Protein AF-A0A0G3EH93-F1 (afdb_monomer)

Organism: NCBI:txid1307763

Structure (mmCIF, N/CA/C/O backbone):
data_AF-A0A0G3EH93-F1
#
_entry.id   AF-A0A0G3EH93-F1
#
loop_
_atom_site.group_PDB
_atom_site.id
_atom_site.type_symbol
_atom_site.label_atom_id
_atom_site.label_alt_id
_atom_site.label_comp_id
_atom_site.label_asym_id
_atom_site.label_entity_id
_atom_site.label_seq_id
_atom_site.pdbx_PDB_ins_code
_atom_site.Cartn_x
_atom_site.Cartn_y
_atom_site.Cartn_z
_atom_site.occupancy
_atom_site.B_iso_or_equiv
_atom_site.auth_seq_id
_atom_site.auth_comp_id
_atom_site.auth_asym_id
_atom_site.auth_atom_id
_atom_site.pdbx_PDB_model_num
ATOM 1 N N . MET A 1 1 ? 17.745 -16.508 -16.635 1.00 49.66 1 MET A N 1
ATOM 2 C CA . MET A 1 1 ? 16.555 -17.008 -15.924 1.00 49.66 1 MET A CA 1
ATOM 3 C C . MET A 1 1 ? 15.506 -15.924 -16.042 1.00 49.66 1 MET A C 1
ATOM 5 O O . MET A 1 1 ? 15.836 -14.775 -15.769 1.00 49.66 1 MET A O 1
ATOM 9 N N . GLU A 1 2 ? 14.332 -16.248 -16.568 1.00 69.50 2 GLU A N 1
ATOM 10 C CA . GLU A 1 2 ? 13.222 -15.297 -16.644 1.00 69.50 2 GLU A CA 1
ATOM 11 C C . GLU A 1 2 ? 12.757 -14.992 -15.215 1.00 69.50 2 GLU A C 1
ATOM 13 O O . GLU A 1 2 ? 12.634 -15.907 -14.401 1.00 69.50 2 GLU A O 1
ATOM 18 N N . MET A 1 3 ? 12.628 -13.709 -14.879 1.00 77.31 3 MET A N 1
ATOM 19 C CA . MET A 1 3 ? 12.235 -13.277 -13.538 1.00 77.31 3 MET A CA 1
ATOM 20 C C . MET A 1 3 ? 10.770 -13.659 -13.324 1.00 77.31 3 MET A C 1
ATOM 22 O O . MET A 1 3 ? 9.952 -13.428 -14.216 1.00 77.31 3 MET A O 1
ATOM 26 N N . ARG A 1 4 ? 10.429 -14.232 -12.168 1.00 89.50 4 ARG A N 1
ATOM 27 C CA . ARG A 1 4 ? 9.035 -14.563 -11.831 1.00 89.50 4 ARG A CA 1
ATOM 28 C C . ARG A 1 4 ? 8.415 -13.471 -10.966 1.00 89.50 4 ARG A C 1
ATOM 30 O O . ARG A 1 4 ? 9.112 -12.857 -10.159 1.00 89.50 4 ARG A O 1
ATOM 37 N N . LEU A 1 5 ? 7.109 -13.237 -11.100 1.00 90.56 5 LEU A N 1
ATOM 38 C CA . LEU A 1 5 ? 6.398 -12.244 -10.282 1.00 90.56 5 LEU A CA 1
ATOM 39 C C . LEU A 1 5 ? 6.541 -12.562 -8.789 1.00 90.56 5 LEU A C 1
ATOM 41 O O . LEU A 1 5 ? 6.739 -11.670 -7.968 1.00 90.56 5 LEU A O 1
ATOM 45 N N . GLU A 1 6 ? 6.507 -13.847 -8.444 1.00 89.62 6 GLU A N 1
ATOM 46 C CA . GLU A 1 6 ? 6.641 -14.338 -7.078 1.00 89.62 6 GLU A CA 1
ATOM 47 C C . GLU A 1 6 ? 8.029 -14.076 -6.494 1.00 89.62 6 GLU A C 1
ATOM 49 O O . GLU A 1 6 ? 8.181 -14.168 -5.286 1.00 89.62 6 GLU A O 1
ATOM 54 N N . GLU A 1 7 ? 9.037 -13.731 -7.297 1.00 91.12 7 GLU A N 1
ATOM 55 C CA . GLU A 1 7 ? 10.384 -13.362 -6.836 1.00 91.12 7 GLU A CA 1
ATOM 56 C C . GLU A 1 7 ? 10.522 -11.849 -6.601 1.00 91.12 7 GLU A C 1
ATOM 58 O O . GLU A 1 7 ? 11.511 -11.390 -6.028 1.00 91.12 7 GLU A O 1
ATOM 63 N N . LEU A 1 8 ? 9.530 -11.055 -7.017 1.00 93.00 8 LEU A N 1
ATOM 64 C CA . LEU A 1 8 ? 9.555 -9.608 -6.878 1.00 93.00 8 LEU A CA 1
ATOM 65 C C . LEU A 1 8 ? 9.250 -9.207 -5.426 1.00 93.00 8 LEU A C 1
ATOM 67 O O . LEU A 1 8 ? 8.097 -9.139 -5.004 1.00 93.00 8 LEU A O 1
ATOM 71 N N . GLU A 1 9 ? 10.290 -8.879 -4.658 1.00 95.00 9 GLU A N 1
ATOM 72 C CA . GLU A 1 9 ? 10.169 -8.542 -3.229 1.00 95.00 9 GLU A CA 1
ATOM 73 C C . GLU A 1 9 ? 9.150 -7.426 -2.943 1.00 95.00 9 GLU A C 1
ATOM 75 O O . GLU A 1 9 ? 8.410 -7.489 -1.961 1.00 95.00 9 GLU A O 1
ATOM 80 N N . VAL A 1 10 ? 9.084 -6.401 -3.803 1.00 97.00 10 VAL A N 1
ATOM 81 C CA . VAL A 1 10 ? 8.120 -5.297 -3.649 1.00 97.00 10 VAL A CA 1
ATOM 82 C C . VAL A 1 10 ? 6.673 -5.779 -3.813 1.00 97.00 10 VAL A C 1
ATOM 84 O O . VAL A 1 10 ? 5.787 -5.288 -3.118 1.00 97.00 10 VAL A O 1
ATOM 87 N N . TYR A 1 11 ? 6.435 -6.772 -4.674 1.00 98.38 11 TYR A N 1
ATOM 88 C CA . TYR A 1 11 ? 5.125 -7.396 -4.846 1.00 98.38 11 TYR A CA 1
ATOM 89 C C . TYR A 1 11 ? 4.767 -8.259 -3.634 1.00 98.38 11 TYR A C 1
ATOM 91 O O . TYR A 1 11 ? 3.684 -8.101 -3.078 1.00 98.38 11 TYR A O 1
ATOM 99 N N . GLN A 1 12 ? 5.693 -9.098 -3.158 1.00 98.06 12 GLN A N 1
ATOM 100 C CA . GLN A 1 12 ? 5.466 -9.919 -1.962 1.00 98.06 12 GLN A CA 1
ATOM 101 C C . GLN A 1 12 ? 5.150 -9.067 -0.721 1.00 98.06 12 GLN A C 1
ATOM 103 O O . GLN A 1 12 ? 4.278 -9.411 0.075 1.00 98.06 12 GLN A O 1
ATOM 108 N N . GLU A 1 13 ? 5.856 -7.947 -0.543 1.00 98.31 13 GLU A N 1
ATOM 109 C CA . GLU A 1 13 ? 5.594 -7.002 0.545 1.00 98.31 13 GLU A CA 1
ATOM 110 C C . GLU A 1 13 ? 4.202 -6.370 0.415 1.00 98.31 13 GLU A C 1
ATOM 112 O O . GLU A 1 13 ? 3.463 -6.320 1.395 1.00 98.31 13 GLU A O 1
ATOM 117 N N . ALA A 1 14 ? 3.816 -5.937 -0.791 1.00 98.69 14 ALA A N 1
ATOM 118 C CA . ALA A 1 14 ? 2.487 -5.388 -1.043 1.00 98.69 14 ALA A CA 1
ATOM 119 C C . ALA A 1 14 ? 1.372 -6.412 -0.758 1.00 98.69 14 ALA A C 1
ATOM 121 O O . ALA A 1 14 ? 0.392 -6.060 -0.104 1.00 98.69 14 ALA A O 1
ATOM 122 N N . MET A 1 15 ? 1.556 -7.677 -1.159 1.00 98.69 15 MET A N 1
ATOM 123 C CA . MET A 1 15 ? 0.634 -8.777 -0.841 1.00 98.69 15 MET A CA 1
ATOM 124 C C . MET A 1 15 ? 0.468 -8.950 0.672 1.00 98.69 15 MET A C 1
ATOM 126 O O . MET A 1 15 ? -0.651 -8.961 1.177 1.00 98.69 15 MET A O 1
ATOM 130 N N . ARG A 1 16 ? 1.578 -9.011 1.423 1.00 98.69 16 ARG A N 1
ATOM 131 C CA . ARG A 1 16 ? 1.527 -9.138 2.889 1.00 98.69 16 ARG A CA 1
ATOM 132 C C . ARG A 1 16 ? 0.792 -7.976 3.552 1.00 98.69 16 ARG A C 1
ATOM 134 O O . ARG A 1 16 ? 0.036 -8.203 4.491 1.00 98.69 16 ARG A O 1
ATOM 141 N N . ILE A 1 17 ? 0.996 -6.745 3.080 1.00 98.88 17 ILE A N 1
ATOM 142 C CA . ILE A 1 17 ? 0.270 -5.581 3.604 1.00 98.88 17 ILE A CA 1
ATOM 143 C C . ILE A 1 17 ? -1.235 -5.71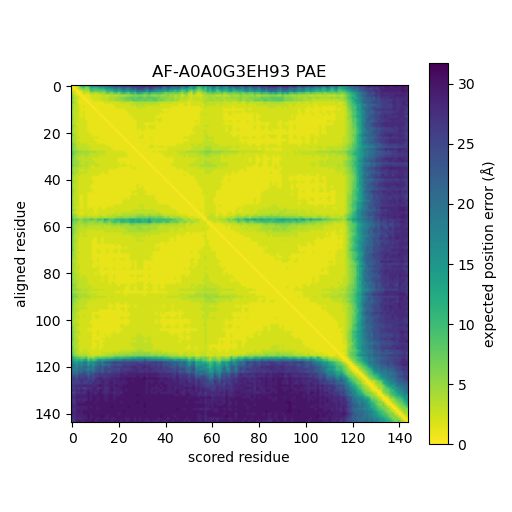0 3.332 1.00 98.88 17 ILE A C 1
ATOM 145 O O . ILE A 1 17 ? -2.018 -5.431 4.239 1.00 98.88 17 ILE A O 1
ATOM 149 N N . GLY A 1 18 ? -1.637 -6.162 2.138 1.00 98.81 18 GLY A N 1
ATOM 150 C CA . GLY A 1 18 ? -3.040 -6.444 1.805 1.00 98.81 18 GLY A CA 1
ATOM 151 C C . GLY A 1 18 ? -3.696 -7.402 2.803 1.00 98.81 18 GLY A C 1
ATOM 152 O O . GLY A 1 18 ? -4.702 -7.054 3.420 1.00 98.81 18 GLY A O 1
ATOM 153 N N . GLU A 1 19 ? -3.055 -8.542 3.080 1.00 98.81 19 GLU A N 1
ATOM 154 C CA . GLU A 1 19 ? -3.560 -9.543 4.036 1.00 98.81 19 GLU A CA 1
ATOM 155 C C . GLU A 1 19 ? -3.709 -8.996 5.463 1.00 98.81 19 GLU A C 1
ATOM 157 O O . GLU A 1 19 ? -4.707 -9.251 6.145 1.00 98.81 19 GLU A O 1
ATOM 162 N N . VAL A 1 20 ? -2.738 -8.200 5.927 1.00 98.81 20 VAL A N 1
ATOM 163 C CA . VAL A 1 20 ? -2.810 -7.567 7.254 1.00 98.81 20 VAL A CA 1
ATOM 164 C C . VAL A 1 20 ? -3.976 -6.577 7.314 1.00 98.81 20 VAL A C 1
ATOM 166 O O . VAL A 1 20 ? -4.759 -6.602 8.267 1.00 98.81 20 VAL A O 1
ATOM 169 N N . VAL A 1 21 ? -4.127 -5.726 6.294 1.00 98.88 21 VAL A N 1
ATOM 170 C CA . VAL A 1 21 ? -5.223 -4.747 6.217 1.00 98.88 21 VAL A CA 1
ATOM 171 C C . VAL A 1 21 ? -6.577 -5.455 6.173 1.00 98.88 21 VAL A C 1
ATOM 173 O O . VAL A 1 21 ? -7.479 -5.085 6.930 1.00 98.88 21 VAL A O 1
ATOM 176 N N . TRP A 1 22 ? -6.714 -6.504 5.359 1.00 98.81 22 TRP A N 1
ATOM 177 C CA . TRP A 1 22 ? -7.915 -7.334 5.305 1.00 98.81 22 TRP A CA 1
ATOM 178 C C . TRP A 1 22 ? -8.261 -7.917 6.677 1.00 98.81 22 TRP A C 1
ATOM 180 O O . TRP A 1 22 ? -9.384 -7.750 7.155 1.00 98.81 22 TRP A O 1
ATOM 190 N N . GLY A 1 23 ? -7.290 -8.541 7.351 1.00 98.69 23 GLY A N 1
ATOM 191 C CA . GLY A 1 23 ? -7.487 -9.163 8.661 1.00 98.69 23 GLY A CA 1
ATOM 192 C C . GLY A 1 23 ? -7.924 -8.183 9.755 1.00 98.69 23 GLY A C 1
ATOM 193 O O . GLY A 1 23 ? -8.680 -8.561 10.655 1.00 98.69 23 GLY A O 1
ATOM 194 N N . ILE A 1 24 ? -7.491 -6.922 9.678 1.00 98.62 24 ILE A N 1
ATOM 195 C CA . ILE A 1 24 ? -7.929 -5.849 10.582 1.00 98.62 24 ILE A CA 1
ATOM 196 C C . ILE A 1 24 ? -9.362 -5.431 10.246 1.00 98.62 24 ILE A C 1
ATOM 198 O O . ILE A 1 24 ? -10.246 -5.487 11.101 1.00 98.62 24 ILE A O 1
ATOM 202 N N . VAL A 1 25 ? -9.613 -5.063 8.989 1.00 98.75 25 VAL A N 1
ATOM 203 C CA . VAL A 1 25 ? -10.906 -4.530 8.540 1.00 98.75 25 VAL A CA 1
ATOM 204 C C . VAL A 1 25 ? -12.029 -5.562 8.658 1.00 98.75 25 VAL A C 1
ATOM 206 O O . VAL A 1 25 ? -13.166 -5.207 8.977 1.00 98.75 25 VAL A O 1
ATOM 209 N N . ALA A 1 26 ? -11.737 -6.846 8.444 1.00 98.50 26 ALA A N 1
ATOM 210 C CA . ALA A 1 26 ? -12.708 -7.931 8.554 1.00 98.50 26 ALA A CA 1
ATOM 211 C C . ALA A 1 26 ? -13.379 -7.990 9.939 1.00 98.50 26 ALA A C 1
ATOM 213 O O . ALA A 1 26 ? -14.541 -8.392 10.034 1.00 98.50 26 ALA A O 1
ATOM 214 N N . LYS A 1 27 ? -12.697 -7.517 10.989 1.00 98.06 27 LYS A N 1
ATOM 215 C CA . LYS A 1 27 ? -13.187 -7.508 12.377 1.00 98.06 27 LYS A CA 1
ATOM 216 C C . LYS A 1 27 ? -14.040 -6.286 12.725 1.00 98.06 27 LYS A C 1
ATOM 218 O O . LYS A 1 27 ? -14.657 -6.272 13.780 1.00 98.06 27 LYS A O 1
ATOM 223 N N . TRP A 1 28 ? -14.079 -5.265 11.870 1.00 98.50 28 TRP A N 1
ATOM 224 C CA . TRP A 1 28 ? -14.806 -4.028 12.153 1.00 98.50 28 TRP A CA 1
ATOM 225 C C . TRP A 1 28 ? -16.322 -4.177 12.010 1.00 98.50 28 TRP A C 1
ATOM 227 O O . TRP A 1 28 ? -16.817 -4.942 11.170 1.00 98.50 28 TRP A O 1
ATOM 237 N N . ASP A 1 29 ? -17.048 -3.350 12.762 1.00 98.25 29 ASP A N 1
ATOM 238 C CA . ASP A 1 29 ? -18.488 -3.164 12.614 1.00 98.25 29 ASP A CA 1
ATOM 239 C C . ASP A 1 29 ? -18.858 -2.612 11.236 1.00 98.25 29 ASP A C 1
ATOM 241 O O . ASP A 1 29 ? -18.056 -1.970 10.547 1.00 98.25 29 ASP A O 1
ATOM 245 N N . PHE A 1 30 ? -20.114 -2.835 10.844 1.00 98.44 30 PHE A N 1
ATOM 246 C CA . PHE A 1 30 ? -20.611 -2.558 9.498 1.00 98.44 30 PHE A CA 1
ATOM 247 C C . PHE A 1 30 ? -20.292 -1.140 9.008 1.00 98.44 30 PHE A C 1
ATOM 249 O O . PHE A 1 30 ? -19.745 -0.992 7.921 1.00 98.44 30 PHE A O 1
ATOM 256 N N . PHE A 1 31 ? -20.572 -0.101 9.801 1.00 98.62 31 PHE A N 1
ATOM 257 C CA . PHE A 1 31 ? -20.384 1.285 9.358 1.00 98.62 31 PHE A CA 1
ATOM 258 C C . PHE A 1 31 ? -18.910 1.631 9.087 1.00 98.62 31 PHE A C 1
ATOM 260 O O . PHE A 1 31 ? -18.576 2.210 8.050 1.00 98.62 31 PHE A O 1
ATOM 267 N N . ALA A 1 32 ? -18.006 1.248 9.992 1.00 98.69 32 ALA A N 1
ATOM 268 C CA . ALA A 1 32 ? -16.572 1.473 9.822 1.00 98.69 32 ALA A CA 1
ATOM 269 C C . ALA A 1 32 ? -16.017 0.665 8.640 1.00 98.69 32 ALA A C 1
ATOM 271 O O . ALA A 1 32 ? -15.250 1.191 7.827 1.00 98.69 32 ALA A O 1
ATOM 272 N N . LYS A 1 33 ? -16.453 -0.593 8.515 1.00 98.62 33 LYS A N 1
ATOM 273 C CA . LYS A 1 33 ? -16.094 -1.495 7.420 1.00 98.62 33 LYS A CA 1
ATOM 274 C C . LYS A 1 33 ? -16.569 -0.969 6.066 1.00 98.62 33 LYS A C 1
ATOM 276 O O . LYS A 1 33 ? -15.789 -0.964 5.123 1.00 98.62 33 LYS A O 1
ATOM 281 N N . ASP A 1 34 ? -17.810 -0.505 5.961 1.00 98.56 34 ASP A N 1
ATOM 282 C CA . ASP A 1 34 ? -18.404 -0.045 4.702 1.00 98.56 34 ASP A CA 1
ATOM 283 C C . ASP A 1 34 ? -17.805 1.280 4.209 1.00 98.56 34 ASP A C 1
ATOM 285 O O . ASP A 1 34 ? -17.620 1.471 3.009 1.00 98.56 34 ASP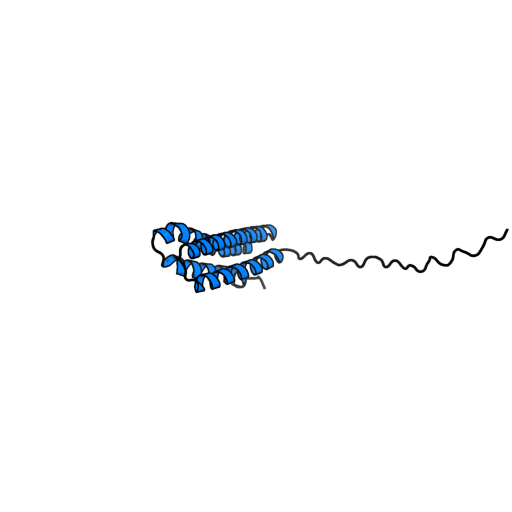 A O 1
ATOM 289 N N . THR A 1 35 ? -17.427 2.163 5.136 1.00 98.38 35 THR A N 1
ATOM 290 C CA . THR A 1 35 ? -16.920 3.501 4.803 1.00 98.38 35 THR A CA 1
ATOM 291 C C . THR A 1 35 ? -15.399 3.556 4.662 1.00 98.38 35 THR A C 1
ATOM 293 O O . THR A 1 35 ? -14.890 3.913 3.604 1.00 98.38 35 THR A O 1
ATOM 296 N N . VAL A 1 36 ? -14.654 3.221 5.719 1.00 98.56 36 VAL A N 1
ATOM 297 C CA . VAL A 1 36 ? -13.180 3.274 5.740 1.00 98.56 36 VAL A CA 1
ATOM 298 C C . VAL A 1 36 ? -12.601 1.949 5.293 1.00 98.56 36 VAL A C 1
ATOM 300 O O . VAL A 1 36 ? -11.684 1.923 4.480 1.00 98.56 36 VAL A O 1
ATOM 303 N N . GLY A 1 37 ? -13.146 0.852 5.816 1.00 98.75 37 GLY A N 1
ATOM 304 C CA . GLY A 1 37 ? -12.577 -0.477 5.646 1.00 98.75 37 GLY A CA 1
ATOM 305 C C . GLY A 1 37 ? -12.472 -0.890 4.183 1.00 98.75 37 GLY A C 1
ATOM 306 O O . GLY A 1 37 ? -11.387 -1.210 3.711 1.00 98.75 37 GLY A O 1
ATOM 307 N N . LYS A 1 38 ? -13.578 -0.814 3.437 1.00 98.81 38 LYS A N 1
ATOM 308 C CA . LYS A 1 38 ? -13.619 -1.158 2.009 1.00 98.81 38 LYS A CA 1
ATOM 309 C C . LYS A 1 38 ? -12.655 -0.316 1.179 1.00 98.81 38 LYS A C 1
ATOM 311 O O . LYS A 1 38 ? -12.028 -0.848 0.270 1.00 98.81 38 LYS A O 1
ATOM 316 N N . GLN A 1 39 ? -12.543 0.980 1.471 1.00 98.88 39 GLN A N 1
ATOM 317 C CA . GLN A 1 39 ? -11.625 1.862 0.746 1.00 98.88 39 GLN A CA 1
ATOM 318 C C . GLN A 1 39 ? -10.169 1.520 1.064 1.00 98.88 39 GLN A C 1
ATOM 320 O O . GLN A 1 39 ? -9.339 1.449 0.162 1.00 98.88 39 GLN A O 1
ATOM 325 N N . TRP A 1 40 ? -9.874 1.220 2.330 1.00 98.81 40 TRP A N 1
ATOM 326 C CA . TRP A 1 40 ? -8.534 0.834 2.743 1.00 98.81 40 TRP A CA 1
ATOM 327 C C . TRP A 1 40 ? -8.086 -0.488 2.120 1.00 98.81 40 TRP A C 1
ATOM 329 O O . TRP A 1 40 ? -7.004 -0.540 1.543 1.00 98.81 40 TRP A O 1
ATOM 339 N N . VAL A 1 41 ? -8.930 -1.522 2.183 1.00 98.94 41 VAL A N 1
ATOM 340 C CA . VAL A 1 41 ? -8.664 -2.836 1.575 1.00 98.94 41 VAL A CA 1
ATOM 341 C C . VAL A 1 41 ? -8.388 -2.682 0.082 1.00 98.94 41 VAL A C 1
ATOM 343 O O . VAL A 1 41 ? -7.347 -3.113 -0.396 1.00 98.94 41 VAL A O 1
ATOM 346 N N . ARG A 1 42 ? -9.257 -1.966 -0.647 1.00 98.94 42 ARG A N 1
ATOM 347 C CA . ARG A 1 42 ? -9.067 -1.718 -2.085 1.00 98.94 42 ARG A CA 1
ATOM 348 C C . ARG A 1 42 ? -7.742 -1.028 -2.386 1.00 98.94 42 ARG A C 1
ATOM 350 O O . ARG A 1 42 ? -7.044 -1.440 -3.306 1.00 98.94 42 ARG A O 1
ATOM 357 N N . ALA A 1 43 ? -7.395 0.008 -1.624 1.00 98.88 43 ALA A N 1
ATOM 358 C CA . ALA A 1 43 ? -6.132 0.709 -1.803 1.00 98.88 43 ALA A CA 1
ATOM 359 C C . ALA A 1 43 ? -4.930 -0.204 -1.510 1.00 98.88 43 ALA A C 1
ATOM 361 O O . ALA A 1 43 ? -3.954 -0.180 -2.257 1.00 98.88 43 ALA A O 1
ATOM 362 N N . ALA A 1 44 ? -5.000 -1.028 -0.461 1.00 98.88 44 ALA A N 1
ATOM 363 C CA . ALA A 1 44 ? -3.923 -1.939 -0.096 1.00 98.88 44 ALA A CA 1
ATOM 364 C C . ALA A 1 44 ? -3.701 -3.026 -1.161 1.00 98.88 44 ALA A C 1
ATOM 366 O O . ALA A 1 44 ? -2.587 -3.161 -1.669 1.00 98.88 44 ALA A O 1
ATOM 367 N N . ASP A 1 45 ? -4.762 -3.716 -1.578 1.00 98.81 45 ASP A N 1
ATOM 368 C CA . ASP A 1 45 ? -4.690 -4.795 -2.571 1.00 98.81 45 ASP A CA 1
ATOM 369 C C . ASP A 1 45 ? -4.267 -4.271 -3.954 1.00 98.81 45 ASP A C 1
ATOM 371 O O . ASP A 1 45 ? -3.481 -4.896 -4.673 1.00 98.81 45 ASP A O 1
ATOM 375 N N . SER A 1 46 ? -4.713 -3.059 -4.307 1.00 98.81 46 SER A N 1
ATOM 376 C CA . SER A 1 46 ? -4.358 -2.392 -5.564 1.00 98.81 46 SER A CA 1
ATOM 377 C C . SER A 1 46 ? -2.849 -2.145 -5.709 1.00 98.81 46 SER A C 1
ATOM 379 O O . SER A 1 46 ? -2.344 -2.069 -6.832 1.00 98.81 46 SER A O 1
ATOM 381 N N . MET A 1 47 ? -2.085 -2.060 -4.612 1.00 98.81 47 MET A N 1
ATOM 382 C CA . MET A 1 47 ? -0.625 -1.926 -4.695 1.00 98.81 47 MET A CA 1
ATOM 383 C C . MET A 1 47 ? 0.012 -3.139 -5.385 1.00 98.81 47 MET A C 1
ATOM 385 O O . MET A 1 47 ? 0.828 -2.963 -6.296 1.00 98.81 47 MET A O 1
ATOM 389 N N . ALA A 1 48 ? -0.370 -4.350 -4.967 1.00 98.69 48 ALA A N 1
ATOM 390 C CA . ALA A 1 48 ? 0.132 -5.601 -5.527 1.00 98.69 48 ALA A CA 1
ATOM 391 C C . ALA A 1 48 ? -0.473 -5.875 -6.909 1.00 98.69 48 ALA A C 1
ATOM 393 O O . ALA A 1 48 ? 0.256 -6.261 -7.823 1.00 98.69 48 ALA A O 1
ATOM 394 N N . ALA A 1 49 ? -1.768 -5.592 -7.092 1.00 98.69 49 ALA A N 1
ATOM 395 C CA . ALA A 1 49 ? -2.446 -5.765 -8.376 1.00 98.69 49 ALA A CA 1
ATOM 396 C C . ALA A 1 49 ? -1.782 -4.940 -9.491 1.00 98.69 49 ALA A C 1
ATOM 398 O O . ALA A 1 49 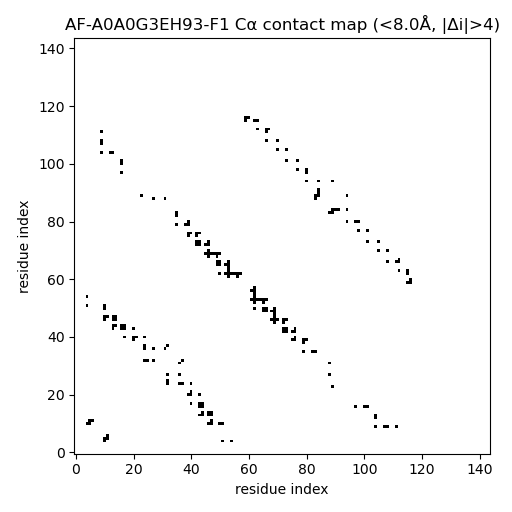? -1.456 -5.478 -10.547 1.00 98.69 49 ALA A O 1
ATOM 399 N N . ASN A 1 50 ? -1.479 -3.662 -9.231 1.00 98.62 50 ASN A N 1
ATOM 400 C CA . ASN A 1 50 ? -0.772 -2.822 -10.197 1.00 98.62 50 ASN A CA 1
ATOM 401 C C . ASN A 1 50 ? 0.658 -3.316 -10.462 1.00 98.62 50 ASN A C 1
ATOM 403 O O . ASN A 1 50 ? 1.105 -3.297 -11.604 1.00 98.62 50 ASN A O 1
ATOM 407 N N . LEU A 1 51 ? 1.387 -3.779 -9.438 1.00 97.88 51 LEU A N 1
ATOM 408 C CA . LEU A 1 51 ? 2.727 -4.350 -9.628 1.00 97.88 51 LEU A CA 1
ATOM 409 C C . LEU A 1 51 ? 2.692 -5.595 -10.519 1.00 97.88 51 LEU A C 1
ATOM 411 O O . LEU A 1 51 ? 3.490 -5.690 -11.449 1.00 97.88 51 LEU A O 1
ATOM 415 N N . SER A 1 52 ? 1.749 -6.504 -10.266 1.00 97.62 52 SER A N 1
ATOM 416 C CA . SER A 1 52 ? 1.520 -7.696 -11.085 1.00 97.62 52 SER A CA 1
ATOM 417 C C . SER A 1 52 ? 1.172 -7.329 -12.523 1.00 97.62 52 SER A C 1
ATOM 419 O O . SER A 1 52 ? 1.729 -7.900 -13.460 1.00 97.62 52 SER A O 1
ATOM 421 N N . GLU A 1 53 ? 0.264 -6.371 -12.714 1.00 96.75 53 GLU A N 1
ATOM 422 C CA . GLU A 1 53 ? -0.163 -5.963 -14.048 1.00 96.75 53 GLU A CA 1
ATOM 423 C C . GLU A 1 53 ? 0.985 -5.320 -14.825 1.00 96.75 53 GLU A C 1
ATOM 425 O O . GLU A 1 53 ? 1.212 -5.675 -15.978 1.00 96.75 53 GLU A O 1
ATOM 430 N N . GLY A 1 54 ? 1.757 -4.437 -14.184 1.00 95.56 54 GLY A N 1
ATOM 431 C CA . GLY A 1 54 ? 2.941 -3.821 -14.776 1.00 95.56 54 GLY A CA 1
ATOM 432 C C . GLY A 1 54 ? 4.036 -4.827 -15.122 1.00 95.56 54 GLY A C 1
ATOM 433 O O . GLY A 1 54 ? 4.647 -4.716 -16.185 1.00 95.56 54 GLY A O 1
ATOM 434 N N . PHE A 1 55 ? 4.262 -5.817 -14.255 1.00 93.31 55 PHE A N 1
ATOM 435 C CA . PHE A 1 55 ? 5.242 -6.881 -14.468 1.00 93.31 55 PHE A CA 1
ATOM 436 C C . PHE A 1 55 ? 4.930 -7.714 -15.718 1.00 93.31 55 PHE A C 1
ATOM 438 O O . PHE A 1 55 ? 5.841 -8.054 -16.467 1.00 93.31 55 PHE A O 1
ATOM 445 N N . GLY A 1 56 ? 3.649 -7.981 -15.986 1.00 92.00 56 GLY A N 1
ATOM 446 C CA . GLY A 1 56 ? 3.202 -8.717 -17.171 1.00 92.00 56 GLY A CA 1
ATOM 447 C C . GLY A 1 56 ? 3.254 -7.935 -18.493 1.00 92.00 56 GLY A C 1
ATOM 448 O O . GLY A 1 56 ? 2.905 -8.495 -19.533 1.00 92.00 56 GLY A O 1
ATOM 449 N N . ARG A 1 57 ? 3.647 -6.650 -18.498 1.00 90.88 57 ARG A N 1
ATOM 450 C CA . ARG A 1 57 ? 3.724 -5.829 -19.725 1.00 90.88 57 ARG A CA 1
ATOM 451 C C . ARG A 1 57 ? 5.078 -5.970 -20.425 1.00 90.88 57 ARG A C 1
ATOM 453 O O . ARG A 1 57 ? 6.130 -5.953 -19.791 1.00 90.88 57 ARG A O 1
ATOM 460 N N . PHE A 1 58 ? 5.056 -5.982 -21.760 1.00 79.38 58 PHE A N 1
ATOM 461 C CA . PHE A 1 58 ? 6.256 -6.112 -22.600 1.00 79.38 58 PHE A CA 1
ATOM 462 C C . PHE A 1 58 ? 7.133 -4.849 -22.641 1.00 79.38 58 PHE A C 1
ATOM 464 O O . PHE A 1 58 ? 8.329 -4.939 -22.923 1.00 79.38 58 PHE A O 1
ATOM 471 N N . HIS A 1 59 ? 6.575 -3.662 -22.372 1.00 88.19 59 HIS A N 1
ATOM 472 C CA . HIS A 1 59 ? 7.306 -2.400 -22.491 1.00 88.19 59 HIS A CA 1
ATOM 473 C C . HIS A 1 59 ? 7.621 -1.754 -21.137 1.00 88.19 59 HIS A C 1
ATOM 475 O O . HIS A 1 59 ? 6.751 -1.515 -20.301 1.00 88.19 59 HIS A O 1
ATOM 481 N N . HIS A 1 60 ? 8.880 -1.337 -20.964 1.00 90.38 60 HIS A N 1
ATOM 482 C CA . HIS A 1 60 ? 9.363 -0.674 -19.746 1.00 90.38 60 HIS A CA 1
ATOM 483 C C . HIS A 1 60 ? 8.569 0.580 -19.350 1.00 90.38 60 HIS A C 1
ATOM 485 O O . HIS A 1 60 ? 8.423 0.862 -18.163 1.00 90.38 60 HIS A O 1
ATOM 491 N N . LYS A 1 61 ? 8.065 1.350 -20.325 1.00 92.31 61 LYS A N 1
ATOM 492 C CA . LYS A 1 61 ? 7.254 2.547 -20.050 1.00 92.31 61 LYS A CA 1
ATOM 493 C C . LYS A 1 61 ? 5.925 2.187 -19.387 1.00 92.31 61 LYS A C 1
ATOM 495 O O . LYS A 1 61 ? 5.534 2.854 -18.436 1.00 92.31 61 LYS A O 1
ATOM 500 N N . GLU A 1 62 ? 5.274 1.126 -19.855 1.00 92.88 62 GLU A N 1
ATOM 501 C CA . GLU A 1 62 ? 4.017 0.646 -19.279 1.00 92.88 62 GLU A CA 1
ATOM 502 C C . GLU A 1 62 ? 4.255 0.085 -17.879 1.00 92.88 62 GLU A C 1
ATOM 504 O O . GLU A 1 62 ? 3.583 0.503 -16.943 1.00 92.88 62 GLU A O 1
ATOM 509 N N . ASN A 1 63 ? 5.279 -0.755 -17.690 1.00 93.19 63 ASN A N 1
ATOM 510 C CA . ASN A 1 63 ? 5.619 -1.276 -16.361 1.00 93.19 63 ASN A CA 1
ATOM 511 C C . ASN A 1 63 ? 5.867 -0.131 -15.349 1.00 93.19 63 ASN A C 1
ATOM 513 O O . ASN A 1 63 ? 5.301 -0.126 -14.255 1.00 93.19 63 ASN A O 1
ATOM 517 N N . LYS A 1 64 ? 6.600 0.926 -15.739 1.00 95.69 64 LYS A N 1
ATOM 518 C CA . LYS A 1 64 ? 6.752 2.131 -14.897 1.00 95.69 64 LYS A CA 1
ATOM 519 C C . LYS A 1 64 ? 5.427 2.813 -14.579 1.00 95.69 64 LYS A C 1
ATOM 521 O O . LYS A 1 64 ? 5.234 3.227 -13.438 1.00 95.69 64 LYS A O 1
ATOM 526 N N . GLN A 1 65 ? 4.539 2.940 -15.563 1.00 97.38 65 GLN A N 1
ATOM 527 C CA . GLN A 1 65 ? 3.231 3.563 -15.378 1.00 97.38 65 GLN A CA 1
ATOM 528 C C . GLN A 1 65 ? 2.416 2.836 -14.303 1.00 97.38 65 GLN A C 1
ATOM 530 O O . GLN A 1 65 ? 1.903 3.473 -13.384 1.00 97.38 65 GLN A O 1
ATOM 535 N N . TYR A 1 66 ? 2.390 1.505 -14.348 1.00 97.81 66 TYR A N 1
ATOM 536 C CA . TYR A 1 66 ? 1.760 0.684 -13.316 1.00 97.81 66 TYR A CA 1
ATOM 537 C C . TYR A 1 66 ? 2.463 0.778 -11.959 1.00 97.81 66 TYR A C 1
ATOM 539 O O . TYR A 1 66 ? 1.804 0.839 -10.921 1.00 97.81 66 TYR A O 1
ATOM 547 N N . GLY A 1 67 ? 3.790 0.904 -11.940 1.00 97.56 67 GLY A N 1
ATOM 548 C CA . GLY A 1 67 ? 4.524 1.242 -10.721 1.00 97.56 67 GLY A CA 1
ATOM 549 C C . GLY A 1 67 ? 4.066 2.572 -10.105 1.00 97.56 67 GLY A C 1
ATOM 550 O O . GLY A 1 67 ? 3.900 2.669 -8.887 1.00 97.56 67 GLY A O 1
ATOM 551 N N . TYR A 1 68 ? 3.785 3.593 -10.923 1.00 98.38 68 TYR A N 1
ATOM 552 C CA . TYR A 1 68 ? 3.218 4.854 -10.437 1.00 98.38 68 TYR A CA 1
ATOM 553 C C . TYR A 1 68 ? 1.785 4.702 -9.916 1.00 98.38 68 TYR A C 1
ATOM 555 O O . TYR A 1 68 ? 1.460 5.327 -8.905 1.00 98.38 68 TYR A O 1
ATOM 563 N N . TYR A 1 69 ? 0.953 3.854 -10.528 1.00 98.69 69 TYR A N 1
ATOM 564 C CA . TYR A 1 69 ? -0.374 3.533 -9.989 1.00 98.69 69 TYR A CA 1
ATOM 565 C C . TYR A 1 69 ? -0.287 2.823 -8.637 1.00 98.69 69 TYR A C 1
ATOM 567 O O . TYR A 1 69 ? -0.931 3.261 -7.686 1.00 98.69 69 TYR A O 1
ATOM 575 N N . SER A 1 70 ? 0.600 1.832 -8.503 1.00 98.62 70 SER A N 1
ATOM 576 C CA . SER A 1 70 ? 0.894 1.180 -7.220 1.00 98.62 70 SER A CA 1
ATOM 577 C C . SER A 1 70 ? 1.321 2.201 -6.155 1.00 98.62 70 SER A C 1
ATOM 579 O O . SER A 1 70 ? 0.845 2.174 -5.020 1.00 98.62 70 SER A O 1
ATOM 581 N N . ARG A 1 71 ? 2.145 3.189 -6.534 1.00 98.50 71 ARG A N 1
ATOM 582 C CA . ARG A 1 71 ? 2.559 4.281 -5.640 1.00 98.50 71 ARG A CA 1
ATOM 583 C C . ARG A 1 71 ? 1.386 5.179 -5.245 1.00 98.50 71 ARG A C 1
ATOM 585 O O . ARG A 1 71 ? 1.328 5.603 -4.095 1.00 98.50 71 ARG A O 1
ATOM 592 N N . GLY A 1 72 ? 0.461 5.462 -6.161 1.00 98.75 72 GLY A N 1
ATOM 593 C CA . GLY A 1 72 ? -0.789 6.160 -5.855 1.00 98.75 72 GLY A CA 1
ATOM 594 C C . GLY A 1 72 ? -1.613 5.410 -4.806 1.00 98.75 72 GLY A C 1
ATOM 595 O O . GLY A 1 72 ? -1.940 5.980 -3.765 1.00 98.75 72 GLY A O 1
ATOM 596 N N . SER A 1 73 ? -1.841 4.112 -5.025 1.00 98.88 73 SER A N 1
ATOM 597 C CA . SER A 1 73 ? -2.549 3.236 -4.083 1.00 98.88 73 SER A CA 1
ATOM 598 C C . SER A 1 73 ? -1.867 3.161 -2.712 1.00 98.88 73 SER A C 1
ATOM 600 O O . SER A 1 73 ? -2.545 3.171 -1.690 1.00 98.88 73 SER A O 1
ATOM 602 N N . LEU A 1 74 ? -0.531 3.191 -2.657 1.00 98.88 74 LEU A N 1
ATOM 603 C CA . LEU A 1 74 ? 0.220 3.245 -1.399 1.00 98.88 74 LEU A CA 1
ATOM 604 C C . LEU A 1 74 ? -0.084 4.503 -0.580 1.00 98.88 74 LEU A C 1
ATOM 606 O O . LEU A 1 74 ? -0.269 4.421 0.637 1.00 98.88 74 LEU A O 1
ATOM 610 N N . PHE A 1 75 ? -0.130 5.676 -1.216 1.00 98.81 75 PHE A N 1
ATOM 611 C CA . PHE A 1 75 ? -0.472 6.914 -0.509 1.00 98.81 75 PHE A CA 1
ATOM 612 C C . PHE A 1 75 ? -1.930 6.925 -0.058 1.00 98.81 75 PHE A C 1
ATOM 614 O O . PHE A 1 75 ? -2.215 7.358 1.057 1.00 98.81 75 PHE A O 1
ATOM 621 N N . GLU A 1 76 ? -2.832 6.388 -0.873 1.00 98.81 76 GLU A N 1
ATOM 622 C CA . GLU A 1 76 ? -4.227 6.214 -0.487 1.00 98.81 76 GLU A CA 1
ATOM 623 C C . GLU A 1 76 ? -4.370 5.264 0.718 1.00 98.81 76 GLU A C 1
ATOM 625 O O . GLU A 1 76 ? -5.045 5.597 1.694 1.00 98.81 76 GLU A O 1
ATOM 630 N N . ALA A 1 77 ? -3.655 4.134 0.729 1.00 98.88 77 ALA A N 1
ATOM 631 C CA . ALA A 1 77 ? -3.621 3.216 1.866 1.00 98.88 77 ALA A CA 1
ATOM 632 C C . ALA A 1 77 ? -3.101 3.902 3.144 1.00 98.88 77 ALA A C 1
ATOM 634 O O . ALA A 1 77 ? -3.675 3.715 4.218 1.00 98.88 77 ALA A O 1
ATOM 635 N N . LYS A 1 78 ? -2.077 4.765 3.044 1.00 98.88 78 LYS A N 1
ATOM 636 C CA . LYS A 1 78 ? -1.617 5.596 4.175 1.00 98.88 78 LYS A CA 1
ATOM 637 C C . LYS A 1 78 ? -2.692 6.566 4.659 1.00 98.88 78 LYS A C 1
ATOM 639 O O . LYS A 1 78 ? -2.836 6.766 5.866 1.00 98.88 78 LYS A O 1
ATOM 644 N N . THR A 1 79 ? -3.450 7.184 3.755 1.00 98.88 79 THR A N 1
ATOM 645 C CA . THR A 1 79 ? -4.573 8.053 4.135 1.00 98.88 79 THR A CA 1
ATOM 646 C C . THR A 1 79 ? -5.609 7.282 4.948 1.00 98.88 79 THR A C 1
ATOM 648 O O . THR A 1 79 ? -6.058 7.770 5.989 1.00 98.88 79 THR A O 1
ATOM 651 N N . TRP A 1 80 ? -5.964 6.073 4.514 1.00 98.88 80 TRP A N 1
ATOM 652 C CA . TRP A 1 80 ? -6.949 5.254 5.213 1.00 98.88 80 TRP A CA 1
ATOM 653 C C . TRP A 1 80 ? -6.439 4.704 6.548 1.00 98.88 80 TRP A C 1
ATOM 655 O O . TRP A 1 80 ? -7.188 4.759 7.522 1.00 98.88 80 TRP A O 1
ATOM 665 N N . LEU A 1 81 ? -5.164 4.311 6.643 1.00 98.88 81 LEU A N 1
ATOM 666 C CA . LEU A 1 81 ? -4.514 3.949 7.909 1.00 98.88 81 LEU A CA 1
ATOM 667 C C . LEU A 1 81 ? -4.605 5.087 8.942 1.00 98.88 81 LEU A C 1
ATOM 669 O O . LEU A 1 81 ? -5.024 4.870 10.077 1.00 98.88 81 LEU A O 1
ATOM 673 N N . ASN A 1 82 ? -4.275 6.321 8.543 1.00 98.88 82 ASN A N 1
ATOM 674 C CA . ASN A 1 82 ? -4.369 7.483 9.435 1.00 98.88 82 ASN A CA 1
ATOM 675 C C . ASN A 1 82 ? -5.816 7.764 9.865 1.00 98.88 82 ASN A C 1
ATOM 677 O O . ASN A 1 82 ? -6.079 8.040 11.035 1.00 98.88 82 ASN A O 1
ATOM 681 N N . LYS A 1 83 ? -6.781 7.659 8.940 1.00 98.81 83 LYS A N 1
ATOM 682 C CA . LYS A 1 83 ? -8.208 7.794 9.275 1.00 98.81 83 LYS A CA 1
ATOM 683 C C . LYS A 1 83 ? -8.669 6.709 10.246 1.00 98.81 83 LYS A C 1
ATOM 685 O O . LYS A 1 83 ? -9.438 7.024 11.148 1.00 98.81 83 LYS A O 1
ATOM 690 N N . ALA A 1 84 ? -8.225 5.466 10.067 1.00 98.69 84 ALA A N 1
ATOM 691 C CA . ALA A 1 84 ? -8.543 4.362 10.965 1.00 98.69 84 ALA A CA 1
ATOM 692 C C . ALA A 1 84 ? -8.006 4.627 12.376 1.00 98.69 84 ALA A C 1
ATOM 694 O O . ALA A 1 84 ? -8.752 4.508 13.344 1.00 98.69 84 ALA A O 1
ATOM 695 N N . HIS A 1 85 ? -6.753 5.077 12.484 1.00 98.75 85 HIS A N 1
ATOM 696 C CA . HIS A 1 85 ? -6.133 5.410 13.764 1.00 98.75 85 HIS A CA 1
ATOM 697 C C . HIS A 1 85 ? -6.841 6.566 14.481 1.00 98.75 85 HIS A C 1
ATOM 699 O O . HIS A 1 85 ? -7.220 6.429 15.640 1.00 98.75 85 HIS A O 1
ATOM 705 N N . HIS A 1 86 ? -7.122 7.673 13.783 1.00 98.62 86 HIS A N 1
ATOM 706 C CA . HIS A 1 86 ? -7.847 8.813 14.363 1.00 98.62 86 HIS A CA 1
ATOM 707 C C . HIS A 1 86 ? -9.288 8.486 14.781 1.00 98.62 86 HIS A C 1
ATOM 709 O O . HIS A 1 86 ? -9.880 9.222 15.565 1.00 98.62 86 HIS A O 1
ATOM 715 N N . ARG A 1 87 ? -9.867 7.410 14.242 1.00 98.44 87 ARG A N 1
ATOM 716 C CA . ARG A 1 87 ? -11.199 6.908 14.605 1.00 98.44 87 ARG A CA 1
ATOM 717 C C . ARG A 1 87 ? -11.142 5.776 15.632 1.00 98.44 87 ARG A C 1
ATOM 719 O O . ARG A 1 87 ? -12.174 5.164 15.884 1.00 98.44 87 ARG A O 1
ATOM 726 N N . SER A 1 88 ? -9.960 5.476 16.175 1.00 98.31 88 SER A N 1
ATOM 727 C CA . SER A 1 88 ? -9.740 4.380 17.126 1.00 98.31 88 SER A CA 1
ATOM 728 C C . SER A 1 88 ? -10.213 3.016 16.599 1.00 98.31 88 SER A C 1
ATOM 730 O O . SER A 1 88 ? -10.698 2.186 17.356 1.00 98.31 88 SER A O 1
ATOM 732 N N . LEU A 1 89 ? -10.081 2.786 15.286 1.00 98.50 89 LEU A N 1
ATOM 733 C CA . LEU A 1 89 ? -10.440 1.520 14.625 1.00 98.50 89 LEU A CA 1
ATOM 734 C C . LEU A 1 89 ? -9.267 0.527 14.560 1.00 98.50 89 LEU A C 1
ATOM 736 O O . LEU A 1 89 ? -9.420 -0.598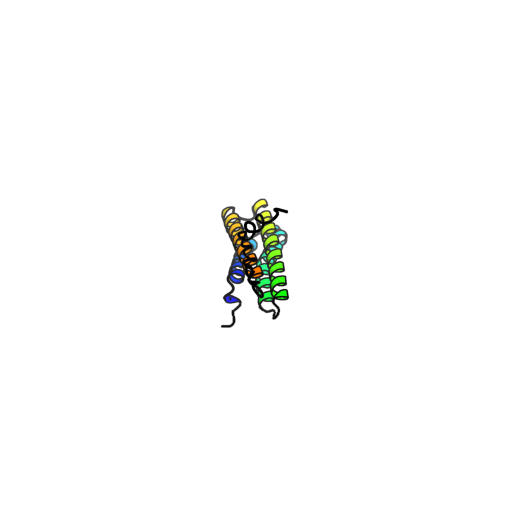 14.086 1.00 98.50 89 LEU A O 1
ATOM 740 N N . ILE A 1 90 ? -8.078 0.954 14.978 1.00 98.38 90 ILE A N 1
ATOM 741 C CA . ILE A 1 90 ? -6.859 0.152 14.985 1.00 98.38 90 ILE A CA 1
ATOM 742 C C . ILE A 1 90 ? -6.029 0.499 16.219 1.00 98.38 90 ILE A C 1
ATOM 744 O O . ILE A 1 90 ? -5.894 1.675 16.572 1.00 98.38 90 ILE A O 1
ATOM 748 N N . GLU A 1 91 ? -5.457 -0.532 16.835 1.00 97.50 91 GLU A N 1
ATOM 749 C CA . GLU A 1 91 ? -4.532 -0.391 17.957 1.00 97.50 91 GLU A CA 1
ATOM 750 C C . GLU A 1 91 ? -3.276 0.384 17.557 1.00 97.50 91 GLU A C 1
ATOM 752 O O . GLU A 1 91 ? -2.830 0.364 16.403 1.00 97.50 91 GLU A O 1
ATOM 757 N N . LYS A 1 92 ? -2.686 1.080 18.527 1.00 98.00 92 LYS A N 1
ATOM 758 C CA . LYS A 1 92 ? -1.542 1.963 18.289 1.00 98.00 92 LYS A CA 1
ATOM 759 C C . LYS A 1 92 ? -0.332 1.199 17.750 1.00 98.00 92 LYS A C 1
ATOM 761 O O . LYS A 1 92 ? 0.345 1.694 16.851 1.00 98.00 92 LYS A O 1
ATOM 766 N N . GLU A 1 93 ? -0.088 0.004 18.266 1.00 98.25 93 GLU A N 1
ATOM 767 C CA . GLU A 1 93 ? 1.018 -0.869 17.878 1.00 98.25 93 GLU A CA 1
ATOM 768 C C . GLU A 1 93 ? 0.852 -1.308 16.417 1.00 98.25 93 GLU A C 1
ATOM 770 O O . GLU A 1 93 ? 1.740 -1.087 15.595 1.00 98.25 93 GLU A O 1
ATOM 775 N N . ALA A 1 94 ? -0.338 -1.797 16.050 1.00 98.12 94 ALA A N 1
ATOM 776 C CA . ALA A 1 94 ? -0.653 -2.185 14.675 1.00 98.12 94 ALA A CA 1
ATOM 777 C C . ALA A 1 94 ? -0.582 -0.992 13.701 1.00 98.12 94 ALA A C 1
ATOM 779 O O . ALA A 1 94 ? -0.136 -1.141 12.562 1.00 98.12 94 ALA A O 1
ATOM 780 N N . PHE A 1 95 ? -0.973 0.210 14.143 1.00 98.69 95 PHE A N 1
ATOM 781 C CA . PHE A 1 95 ? -0.795 1.433 13.360 1.00 98.69 95 PHE A CA 1
ATOM 782 C C . PHE A 1 95 ? 0.685 1.733 13.084 1.00 98.69 95 PHE A C 1
ATOM 784 O O . PHE A 1 95 ? 1.047 2.036 11.946 1.00 98.69 95 PHE A O 1
ATOM 791 N N . GLN A 1 96 ? 1.542 1.638 14.102 1.00 98.69 96 GLN A N 1
ATOM 792 C CA . GLN A 1 96 ? 2.978 1.891 13.966 1.00 98.69 96 GLN A CA 1
ATOM 793 C C . GLN A 1 96 ? 3.648 0.871 13.038 1.00 98.69 96 GLN A C 1
ATOM 795 O O . GLN A 1 96 ? 4.412 1.261 12.150 1.00 98.69 96 GLN A O 1
ATOM 800 N N . GLU A 1 97 ? 3.322 -0.411 13.199 1.00 98.56 97 GLU A N 1
ATOM 801 C CA . GLU A 1 97 ? 3.832 -1.493 12.355 1.00 98.56 97 GLU A CA 1
ATOM 802 C C . GLU A 1 97 ? 3.432 -1.302 10.887 1.00 98.56 97 GLU A C 1
ATOM 804 O O . GLU A 1 97 ? 4.298 -1.287 10.008 1.00 98.56 97 GLU A O 1
ATOM 809 N N . LEU A 1 98 ? 2.144 -1.067 10.609 1.00 98.69 98 LEU A N 1
ATOM 810 C CA . LEU A 1 98 ? 1.662 -0.843 9.242 1.00 98.69 98 LEU A CA 1
ATOM 811 C C . LEU A 1 98 ? 2.214 0.439 8.619 1.00 98.69 98 LEU A C 1
ATOM 813 O O . LEU A 1 98 ? 2.530 0.454 7.430 1.00 98.69 98 LEU A 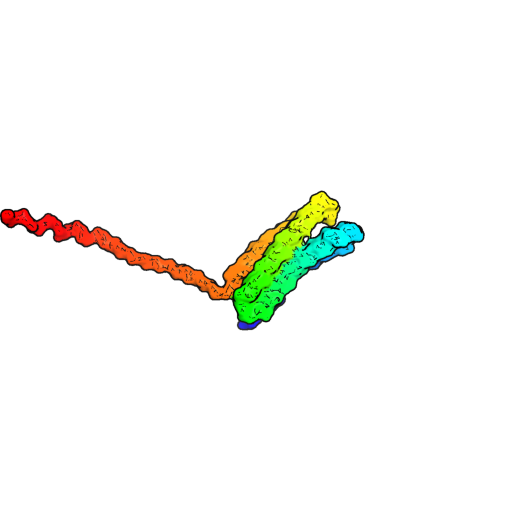O 1
ATOM 817 N N . SER A 1 99 ? 2.356 1.510 9.401 1.00 98.75 99 SER A N 1
ATOM 818 C CA . SER A 1 99 ? 2.952 2.759 8.920 1.00 98.75 99 SER A CA 1
ATOM 819 C C . SER A 1 99 ? 4.403 2.533 8.476 1.00 98.75 99 SER A C 1
ATOM 821 O O . SER A 1 99 ? 4.781 2.886 7.356 1.00 98.75 99 SER A O 1
ATOM 823 N N . SER A 1 100 ? 5.187 1.832 9.304 1.00 98.69 100 SER A N 1
ATOM 824 C CA . SER A 1 100 ? 6.570 1.454 8.993 1.00 98.69 100 SER A CA 1
ATOM 825 C C . SER A 1 100 ? 6.667 0.539 7.763 1.00 98.69 100 SER A C 1
ATOM 827 O O . SER A 1 100 ? 7.531 0.738 6.896 1.00 98.69 100 SER A O 1
ATOM 829 N N . ALA A 1 101 ? 5.752 -0.427 7.633 1.00 98.75 101 ALA A N 1
ATOM 830 C CA . ALA A 1 101 ? 5.675 -1.313 6.475 1.00 98.75 101 ALA A CA 1
ATOM 831 C C . ALA A 1 101 ? 5.376 -0.533 5.182 1.00 98.75 101 ALA A C 1
ATOM 833 O O . ALA A 1 101 ? 6.091 -0.686 4.191 1.00 98.75 101 ALA A O 1
ATOM 834 N N . LEU A 1 102 ? 4.393 0.375 5.197 1.00 98.81 102 LEU A N 1
ATOM 835 C CA . LEU A 1 102 ? 4.048 1.223 4.049 1.00 98.81 102 LEU A CA 1
ATOM 836 C C . LEU A 1 102 ? 5.177 2.200 3.675 1.00 98.81 102 LEU A C 1
ATOM 838 O O . LEU A 1 102 ? 5.390 2.489 2.495 1.00 98.81 102 LEU A O 1
ATOM 842 N N . ASP A 1 103 ? 5.927 2.721 4.646 1.00 98.62 103 ASP A N 1
ATOM 843 C CA . ASP A 1 103 ? 7.114 3.545 4.389 1.00 98.62 103 ASP A CA 1
ATOM 844 C C . ASP A 1 103 ? 8.240 2.744 3.731 1.00 98.62 103 ASP A C 1
ATOM 846 O O . ASP A 1 103 ? 8.870 3.204 2.771 1.00 98.62 103 ASP A O 1
ATOM 850 N N . THR A 1 104 ? 8.473 1.529 4.221 1.00 98.50 104 THR A N 1
ATOM 851 C CA . THR A 1 104 ? 9.469 0.610 3.666 1.00 98.50 104 THR A CA 1
ATOM 852 C C . THR A 1 104 ? 9.101 0.182 2.252 1.00 98.50 104 THR A C 1
ATOM 854 O O . THR A 1 104 ? 9.942 0.280 1.351 1.00 98.50 104 THR A O 1
ATOM 857 N N . LEU A 1 105 ? 7.838 -0.189 2.028 1.00 98.56 105 LEU A N 1
ATOM 858 C CA . LEU A 1 105 ? 7.314 -0.493 0.703 1.00 98.56 105 LEU A CA 1
ATOM 859 C C . LEU A 1 105 ? 7.489 0.702 -0.237 1.00 98.56 105 LEU A C 1
ATOM 861 O O . LEU A 1 105 ? 7.975 0.526 -1.347 1.00 98.56 105 LEU A O 1
ATOM 865 N N . GLY A 1 106 ? 7.190 1.925 0.210 1.00 98.50 106 GLY A N 1
ATOM 866 C CA . GLY A 1 106 ? 7.334 3.128 -0.614 1.00 98.50 106 GLY A CA 1
ATOM 867 C C . GLY A 1 106 ? 8.766 3.360 -1.104 1.00 98.50 106 GLY A C 1
ATOM 868 O O . GLY A 1 106 ? 8.976 3.698 -2.271 1.00 98.50 106 GLY A O 1
ATOM 869 N N . ARG A 1 107 ? 9.771 3.129 -0.249 1.00 98.31 107 ARG A N 1
ATOM 870 C CA . ARG A 1 107 ? 11.188 3.211 -0.647 1.00 98.31 107 ARG A CA 1
ATOM 871 C C . ARG A 1 107 ? 11.555 2.133 -1.669 1.00 98.31 107 ARG A C 1
ATOM 873 O O . ARG A 1 107 ? 12.166 2.455 -2.688 1.00 98.31 107 ARG A O 1
ATOM 880 N N . ARG A 1 108 ? 11.156 0.880 -1.423 1.00 97.50 108 ARG A N 1
ATOM 881 C CA . ARG A 1 108 ? 11.414 -0.255 -2.329 1.00 97.50 108 ARG A CA 1
ATOM 882 C C . ARG A 1 108 ? 10.715 -0.086 -3.675 1.00 97.50 108 ARG A C 1
ATOM 884 O O . ARG A 1 108 ? 11.326 -0.317 -4.711 1.00 97.50 108 ARG 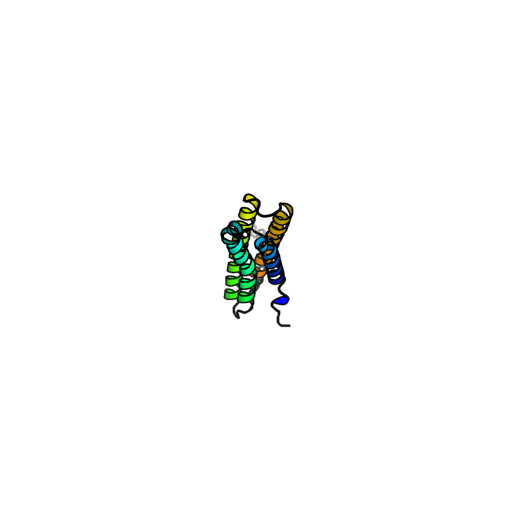A O 1
ATOM 891 N N . LEU A 1 109 ? 9.481 0.404 -3.666 1.00 97.38 109 LEU A N 1
ATOM 892 C CA . LEU A 1 109 ? 8.702 0.692 -4.862 1.00 97.38 109 LEU A CA 1
ATOM 893 C C . LEU A 1 109 ? 9.368 1.763 -5.725 1.00 97.38 109 LEU A C 1
ATOM 895 O O . LEU A 1 109 ? 9.494 1.587 -6.932 1.00 97.38 109 LEU A O 1
ATOM 899 N N . ASN A 1 110 ? 9.873 2.839 -5.119 1.00 96.94 110 ASN A N 1
ATOM 900 C CA . ASN A 1 110 ? 10.624 3.852 -5.861 1.00 96.94 110 ASN A CA 1
ATOM 901 C C . ASN A 1 110 ? 11.915 3.283 -6.471 1.00 96.94 110 ASN A C 1
ATOM 903 O O . ASN A 1 110 ? 12.260 3.625 -7.603 1.00 96.94 110 ASN A O 1
ATOM 907 N N . ALA A 1 111 ? 12.623 2.416 -5.739 1.00 96.38 111 ALA A N 1
ATOM 908 C CA . ALA A 1 111 ? 13.815 1.746 -6.250 1.00 96.38 111 ALA A CA 1
ATOM 909 C C . ALA A 1 111 ? 13.481 0.820 -7.432 1.00 96.38 111 ALA A C 1
ATOM 911 O O . ALA A 1 111 ? 14.160 0.887 -8.456 1.00 96.38 111 ALA A O 1
ATOM 912 N N . TYR A 1 112 ? 12.398 0.043 -7.329 1.00 94.75 112 TYR A N 1
ATOM 913 C CA . TYR A 1 112 ? 11.882 -0.800 -8.408 1.00 94.75 112 TYR A CA 1
ATOM 914 C C . TYR A 1 112 ? 11.499 0.022 -9.645 1.00 94.75 112 TYR A C 1
ATOM 916 O O . TYR A 1 112 ? 11.985 -0.236 -10.739 1.00 94.75 112 TYR A O 1
ATOM 924 N N . ILE A 1 113 ? 10.715 1.093 -9.491 1.00 95.19 113 ILE A N 1
ATOM 925 C CA . ILE A 1 113 ? 10.335 1.958 -10.621 1.00 95.19 113 ILE A CA 1
ATOM 926 C C . ILE A 1 113 ? 11.574 2.519 -11.333 1.00 95.19 113 ILE A C 1
ATOM 928 O O . ILE A 1 113 ? 11.604 2.623 -12.562 1.00 95.19 113 ILE A O 1
ATOM 932 N N . LYS A 1 114 ? 12.613 2.878 -10.570 1.00 94.81 114 LYS A N 1
ATOM 933 C CA . LYS A 1 114 ? 13.873 3.391 -11.115 1.00 94.81 114 LYS A CA 1
ATOM 934 C C . LYS A 1 114 ? 14.676 2.317 -11.855 1.00 94.81 114 LYS A C 1
ATOM 936 O O . LYS A 1 114 ? 15.343 2.670 -12.825 1.00 94.81 114 LYS A O 1
ATOM 941 N N . SER A 1 115 ? 14.625 1.057 -11.419 1.00 92.31 115 SER A N 1
ATOM 942 C CA . SER A 1 115 ? 15.357 -0.045 -12.056 1.00 92.31 115 SER A CA 1
ATOM 943 C C . SER A 1 115 ? 14.717 -0.535 -13.357 1.00 92.31 115 SER A C 1
ATOM 945 O O . SER A 1 115 ? 15.387 -1.200 -14.141 1.00 92.31 115 SER A O 1
ATOM 947 N N . ILE A 1 116 ? 13.451 -0.196 -13.624 1.00 90.44 116 ILE A N 1
ATOM 948 C CA . ILE A 1 116 ? 12.795 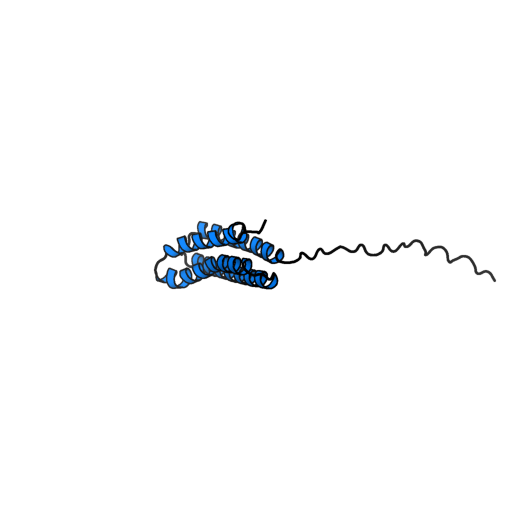-0.553 -14.886 1.00 90.44 116 ILE A CA 1
ATOM 949 C C . ILE A 1 116 ? 13.445 0.207 -16.059 1.00 90.44 116 ILE A C 1
ATOM 951 O O . ILE A 1 116 ? 13.542 1.438 -16.064 1.00 90.44 116 ILE A O 1
ATOM 955 N N . GLY A 1 117 ? 13.797 -0.516 -17.120 1.00 85.00 117 GLY A N 1
ATOM 956 C CA . GLY A 1 117 ? 14.390 0.044 -18.336 1.00 85.00 117 GLY A CA 1
ATOM 957 C C . GLY A 1 117 ? 15.896 0.306 -18.234 1.00 85.00 117 GLY A C 1
ATOM 958 O O . GLY A 1 117 ? 16.516 0.008 -17.217 1.00 85.00 117 GLY A O 1
ATOM 959 N N . PRO A 1 118 ? 16.517 0.831 -19.303 1.00 74.31 118 PRO A N 1
ATOM 960 C CA . PRO A 1 118 ? 17.966 0.962 -19.361 1.00 74.31 118 PRO A CA 1
ATOM 961 C C . PRO A 1 118 ? 18.473 1.958 -18.312 1.00 74.31 118 PRO A C 1
ATOM 963 O O . PRO A 1 118 ? 18.083 3.128 -18.299 1.00 74.31 118 PRO A O 1
ATOM 966 N N . THR A 1 119 ? 19.375 1.495 -17.447 1.00 61.31 119 THR A N 1
ATOM 967 C CA . THR A 1 119 ? 20.140 2.356 -16.545 1.00 61.31 119 THR A CA 1
ATOM 968 C C . THR A 1 119 ? 21.013 3.265 -17.399 1.00 61.31 119 THR A C 1
ATOM 970 O O . THR A 1 119 ? 21.991 2.811 -17.988 1.00 61.31 119 THR A O 1
ATOM 973 N N . THR A 1 120 ? 20.690 4.557 -17.480 1.00 56.66 120 THR A N 1
ATOM 974 C CA . THR A 1 120 ? 21.621 5.538 -18.045 1.00 56.66 120 THR A CA 1
ATOM 975 C C . THR A 1 120 ? 22.840 5.602 -17.132 1.00 56.66 120 THR A C 1
ATOM 977 O O . THR A 1 120 ? 22.820 6.292 -16.109 1.00 56.66 120 THR A O 1
ATOM 980 N N . VAL A 1 121 ? 23.890 4.857 -17.474 1.00 56.59 121 VAL A N 1
ATOM 981 C CA . VAL A 1 121 ? 25.220 5.066 -16.913 1.00 56.59 121 VAL A CA 1
ATOM 982 C C . VAL A 1 121 ? 25.632 6.462 -17.360 1.00 56.59 121 VAL A C 1
ATOM 984 O O . VAL A 1 121 ? 25.907 6.691 -18.534 1.00 56.59 121 VAL A O 1
ATOM 987 N N . ARG A 1 122 ? 25.612 7.429 -16.439 1.00 55.41 122 ARG A N 1
ATOM 988 C CA . ARG A 1 122 ? 26.268 8.711 -16.686 1.00 55.41 122 ARG A CA 1
ATOM 989 C C . ARG A 1 122 ? 27.764 8.433 -16.655 1.00 55.41 122 ARG A C 1
ATOM 991 O O . ARG A 1 122 ? 28.346 8.353 -15.575 1.00 55.41 122 ARG A O 1
ATOM 998 N N . VAL A 1 123 ? 28.365 8.234 -17.824 1.00 53.78 123 VAL A N 1
ATOM 999 C CA . VAL A 1 123 ? 29.819 8.298 -17.956 1.00 53.78 123 VAL A CA 1
ATOM 1000 C C . VAL A 1 123 ? 30.207 9.713 -17.533 1.00 53.78 123 VAL A C 1
ATOM 1002 O O . VAL A 1 123 ? 29.738 10.687 -18.119 1.00 53.78 123 VAL A O 1
ATOM 1005 N N . LYS A 1 124 ? 30.978 9.844 -16.449 1.00 53.22 124 LYS A N 1
ATOM 1006 C CA . LYS A 1 124 ? 31.664 11.103 -16.159 1.00 53.22 124 LYS A CA 1
ATOM 1007 C C . LYS A 1 124 ? 32.715 11.255 -17.250 1.00 53.22 124 LYS A C 1
ATOM 1009 O O . LYS A 1 124 ? 33.733 10.573 -17.197 1.00 53.22 124 LYS A O 1
ATOM 1014 N N . GLU A 1 125 ? 32.453 12.093 -18.242 1.00 50.78 125 GLU A N 1
ATOM 1015 C CA . GLU A 1 125 ? 33.511 12.553 -19.133 1.00 50.78 125 GLU A CA 1
ATOM 1016 C C . GLU A 1 125 ? 34.525 13.319 -18.274 1.00 50.78 125 GLU A C 1
ATOM 1018 O O . GLU A 1 125 ? 34.201 14.332 -17.650 1.00 50.78 125 GLU A O 1
ATOM 1023 N N . SER A 1 126 ? 35.741 12.787 -18.168 1.00 58.28 126 SER A N 1
ATOM 1024 C CA . SER A 1 126 ? 36.903 13.557 -17.742 1.00 58.28 126 SER A CA 1
ATOM 1025 C C . SER A 1 126 ? 37.129 14.629 -18.805 1.00 58.28 126 SER A C 1
ATOM 1027 O O . SER A 1 126 ? 37.556 14.314 -19.914 1.00 58.28 126 SER A O 1
ATOM 1029 N N . GLY A 1 127 ? 36.749 15.871 -18.498 1.00 57.19 127 GLY A N 1
ATOM 1030 C CA . GLY A 1 127 ? 37.000 17.014 -19.375 1.00 57.19 127 GLY A CA 1
ATOM 1031 C C . GLY A 1 127 ? 38.501 17.197 -19.641 1.00 57.19 127 GLY A C 1
ATOM 1032 O O . GLY A 1 127 ? 39.315 16.706 -18.855 1.00 57.19 127 GLY A O 1
ATOM 1033 N N . PRO A 1 128 ? 38.879 17.874 -20.739 1.00 58.19 128 PRO A N 1
ATOM 1034 C CA . PRO A 1 128 ? 40.279 18.034 -21.109 1.00 58.19 128 PRO A CA 1
ATOM 1035 C C . PRO A 1 128 ? 41.046 18.791 -20.020 1.00 58.19 128 PRO A C 1
ATOM 1037 O O . PRO A 1 128 ? 40.612 19.840 -19.538 1.00 58.19 128 PRO A O 1
ATOM 1040 N N . GLU A 1 129 ? 42.188 18.227 -19.640 1.00 53.84 129 GLU A N 1
ATOM 1041 C CA . GLU A 1 129 ? 43.170 18.830 -18.748 1.00 53.84 129 GLU A CA 1
ATOM 1042 C C . GLU A 1 129 ? 43.839 19.980 -19.516 1.00 53.84 129 GLU A C 1
ATOM 1044 O O . GLU A 1 129 ? 44.577 19.756 -20.475 1.00 53.84 129 GLU A O 1
ATOM 1049 N N . TRP A 1 130 ? 43.501 21.226 -19.178 1.00 48.00 130 TRP A N 1
ATOM 1050 C CA . TRP A 1 130 ? 44.168 22.391 -19.757 1.00 48.00 130 TRP A CA 1
ATOM 1051 C C . TRP A 1 130 ? 45.542 22.530 -19.099 1.00 48.00 130 TRP A C 1
ATOM 1053 O O . TRP A 1 130 ? 45.638 22.974 -17.956 1.00 48.00 130 TRP A O 1
ATOM 1063 N N . ASP A 1 131 ? 46.593 22.129 -19.813 1.00 53.28 131 ASP A N 1
ATOM 1064 C CA . ASP A 1 131 ? 47.981 22.307 -19.386 1.00 53.28 131 ASP A CA 1
ATOM 1065 C C . ASP A 1 131 ? 48.344 23.803 -19.431 1.00 53.28 131 ASP A C 1
ATOM 1067 O O . ASP A 1 131 ? 48.437 24.415 -20.495 1.00 53.28 131 ASP A O 1
ATOM 1071 N N . THR A 1 132 ? 48.493 24.435 -18.265 1.00 54.78 132 THR A N 1
ATOM 1072 C CA . THR A 1 132 ? 48.750 25.881 -18.134 1.00 54.78 132 THR A CA 1
ATOM 1073 C C . THR A 1 132 ? 50.225 26.269 -18.291 1.00 54.78 132 THR A C 1
ATOM 1075 O O . THR A 1 132 ? 50.609 27.367 -17.891 1.00 54.78 132 THR A O 1
ATOM 1078 N N . ASN A 1 133 ? 51.076 25.413 -18.859 1.00 52.69 133 ASN A N 1
ATOM 1079 C CA . AS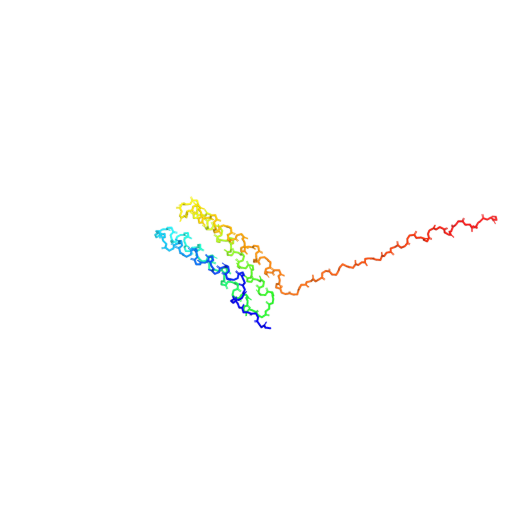N A 1 133 ? 52.522 25.662 -18.907 1.00 52.69 133 ASN A CA 1
ATOM 1080 C C . ASN A 1 133 ? 53.055 26.397 -20.151 1.00 52.69 133 ASN A C 1
ATOM 1082 O O . ASN A 1 133 ? 54.266 26.588 -20.251 1.00 52.69 133 ASN A O 1
ATOM 1086 N N . ASP A 1 134 ? 52.203 26.893 -21.054 1.00 54.16 134 ASP A N 1
ATOM 1087 C CA . ASP A 1 134 ? 52.662 27.526 -22.308 1.00 54.16 134 ASP A CA 1
ATOM 1088 C C . ASP A 1 134 ? 52.730 29.072 -22.292 1.00 54.16 134 ASP A C 1
ATOM 1090 O O . ASP A 1 134 ? 52.976 29.710 -23.314 1.00 54.16 134 ASP A O 1
ATOM 1094 N N . ALA A 1 135 ? 52.561 29.719 -21.132 1.00 50.72 135 ALA A N 1
ATOM 1095 C CA . ALA A 1 135 ? 52.526 31.187 -21.034 1.00 50.72 135 ALA A CA 1
ATOM 1096 C C . ALA A 1 135 ? 53.882 31.880 -20.755 1.00 50.72 135 ALA A C 1
ATOM 1098 O O . ALA A 1 135 ? 53.913 33.102 -20.612 1.00 50.72 135 ALA A O 1
ATOM 1099 N N . THR A 1 136 ? 55.015 31.163 -20.707 1.00 48.84 136 THR A N 1
ATOM 1100 C CA . THR A 1 136 ? 56.304 31.744 -20.248 1.00 48.84 136 THR A CA 1
ATOM 1101 C C . THR A 1 136 ? 57.420 31.801 -21.301 1.00 48.84 136 THR A C 1
ATOM 1103 O O . THR A 1 136 ? 58.594 31.883 -20.945 1.00 48.84 136 THR A O 1
ATOM 1106 N N . LYS A 1 137 ? 57.105 31.792 -22.606 1.00 49.78 137 LYS A N 1
ATOM 1107 C CA . LYS A 1 137 ? 58.127 31.881 -23.679 1.00 49.78 137 LYS A CA 1
ATOM 1108 C C . LYS A 1 137 ? 57.968 33.018 -24.696 1.00 49.78 137 LYS A C 1
ATOM 1110 O O . LYS A 1 13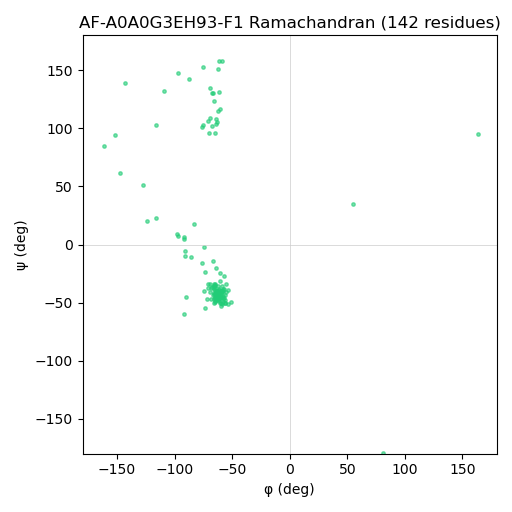7 ? 58.599 32.978 -25.747 1.00 49.78 137 LYS A O 1
ATOM 1115 N N . ALA A 1 138 ? 57.221 34.074 -24.380 1.00 50.12 138 ALA A N 1
ATOM 1116 C CA . ALA A 1 138 ? 57.046 35.212 -25.290 1.00 50.12 138 ALA A CA 1
ATOM 1117 C C . ALA A 1 138 ? 57.358 36.574 -24.646 1.00 50.12 138 ALA A C 1
ATOM 1119 O O . ALA A 1 138 ? 56.551 37.488 -24.734 1.00 50.12 138 ALA A O 1
ATOM 1120 N N . GLN A 1 139 ? 58.524 36.727 -24.006 1.00 50.94 139 GLN A N 1
ATOM 1121 C CA . GLN A 1 139 ? 59.092 38.046 -23.674 1.00 50.94 139 GLN A CA 1
ATOM 1122 C C . GLN A 1 139 ? 60.627 38.021 -23.717 1.00 50.94 139 GLN A C 1
ATOM 1124 O O . GLN A 1 139 ? 61.289 38.257 -22.717 1.00 50.94 139 GLN A O 1
ATOM 1129 N N . MET A 1 140 ? 61.204 37.723 -24.881 1.00 50.22 140 MET A N 1
ATOM 1130 C CA . MET A 1 140 ? 62.580 38.105 -25.221 1.00 50.22 140 MET A CA 1
ATOM 1131 C C . MET A 1 140 ? 62.663 38.258 -26.738 1.00 50.22 140 MET A C 1
ATOM 1133 O O . MET A 1 140 ? 62.796 37.261 -27.438 1.00 50.22 140 MET A O 1
ATOM 1137 N N . THR A 1 141 ? 62.484 39.487 -27.230 1.00 45.06 141 THR A N 1
ATOM 1138 C CA . THR A 1 141 ? 63.071 40.082 -28.453 1.00 45.06 141 THR A CA 1
ATOM 1139 C C . THR A 1 141 ? 62.267 41.329 -28.825 1.00 45.06 141 THR A C 1
ATOM 1141 O O . THR A 1 141 ? 61.226 41.242 -29.466 1.00 45.06 141 THR A O 1
ATOM 1144 N N . ASN A 1 142 ? 62.736 42.497 -28.388 1.00 42.25 142 ASN A N 1
ATOM 1145 C CA . ASN A 1 142 ? 62.570 43.739 -29.143 1.00 42.25 142 ASN A CA 1
ATOM 1146 C C . ASN A 1 142 ? 63.593 44.763 -28.633 1.00 42.25 142 ASN A C 1
ATOM 1148 O O . ASN A 1 142 ? 63.301 45.556 -27.745 1.00 42.25 142 ASN A O 1
ATOM 1152 N N . ASP A 1 143 ? 64.799 44.675 -29.193 1.00 42.31 143 ASP A N 1
ATOM 1153 C CA . ASP A 1 143 ? 65.753 45.778 -29.304 1.00 42.31 143 ASP A CA 1
ATOM 1154 C C . ASP A 1 143 ? 65.931 46.032 -30.806 1.00 42.31 143 ASP A C 1
ATOM 1156 O O . ASP A 1 143 ? 66.597 45.244 -31.481 1.00 42.31 143 ASP A O 1
ATOM 1160 N N . GLN A 1 144 ? 65.290 47.091 -31.309 1.00 40.84 144 GLN A N 1
ATOM 1161 C CA . GLN A 1 144 ? 65.743 47.977 -32.391 1.00 40.84 144 GLN A CA 1
ATOM 1162 C C . GLN A 1 144 ? 65.051 49.332 -32.232 1.00 40.84 144 GLN A C 1
ATOM 1164 O O . GLN A 1 144 ? 63.822 49.339 -31.992 1.00 40.84 144 GLN A O 1
#

Nearest PDB structures (foldseek):
  2gsc-assembly1_D  TM=9.633E-01  e=2.035E-05  Xanthomonas campestris pv. campestris
  2gsc-assembly1_C  TM=9.583E-01  e=7.080E-05  Xanthomonas campestris pv. campestris
  2rld-assembly1_E  TM=8.935E-01  e=4.482E-04  Bacteroides thetaiotaomicron VPI-5482
  2rld-assembly1_B  TM=8.985E-01  e=6.355E-04  Bacteroides thetaiotaomicron VPI-5482
  2rld-assembly1_D  TM=8.612E-01  e=2.212E-03  Bacteroides thetaiotaomicron VPI-5482

InterPro domains:
  IPR012657 23S rRNA-intervening sequence protein [PF05635] (6-110)
  IPR012657 23S rRNA-intervening sequence protein [PTHR38471] (1-116)
  IPR012657 23S rRNA-intervening sequence protein [TIGR02436] (10-116)
  IPR036583 23S rRNA-intervening sequence superfamily [G3DSA:1.20.1440.60] (2-118)
  IPR036583 23S rRNA-intervening sequence superfamily [SSF158446] (3-116)

Solvent-accessible surface area (backbone atoms only — not comparable to full-atom values): 8278 Å² total; per-residue (Å²): 130,86,87,53,73,90,71,36,63,63,38,54,52,28,46,53,50,22,54,53,46,42,65,55,37,71,73,47,57,69,69,57,23,67,62,52,27,51,55,28,38,52,21,30,43,40,25,24,52,26,39,54,56,15,66,75,45,96,46,52,69,55,23,38,51,22,39,53,49,16,52,50,22,48,54,49,25,52,53,37,53,53,53,33,45,80,65,69,73,46,56,70,66,60,50,53,53,52,50,53,50,53,52,52,48,51,54,48,45,54,51,51,45,66,61,55,56,85,78,81,78,78,74,80,75,82,70,85,83,79,78,83,80,79,82,84,81,85,85,86,88,88,89,131

pLDDT: mean 88.1, std 18.12, range [40.84, 98.94]

Secondary structure (DSSP, 8-state):
-PPPGGG-HHHHHHHHHHHHHHHHHTTS-HHHIIIIIHHHHHHHHHHHHHHHHHHT-SSHHHHHHHHHHHHHHHHHHHHHHHHHHHTT-S-HHHHHHHHHHHHHHHHHHHHHHHHSS---------------TTSSS-------

Foldseek 3Di:
DDDDLVNQPLLVLLVVLLVLLCVLLVPDDDVCNVPLSVQLSCLSNLLNVLCVVLSPDPDLVSVLVSLVSSLVSLVSNVVSLVVCVVVVSDDPVSSVVSVVSSVVSNVSSVVVSQPRDDDPPPDPPPPDDPDPPPPPPPPDDDDD

Mean predicted aligned error: 9.37 Å

Radius of gyration: 26.9 Å; Cα contacts (8 Å, |Δi|>4): 120; chains: 1; bounding box: 86×65×51 Å

Sequence (144 aa):
MEMRLEELEVYQEAMRIGEVVWGIVAKWDFFAKDTVGKQWVRAADSMAANLSEGFGRFHHKENKQYGYYSRGSLFEAKTWLNKAHHRSLIEKEAFQELSSALDTLGRRLNAYIKSIGPTTVRVKESGPEWDTNDATKAQMTNDQ